Protein AF-A0A8S3UD45-F1 (afdb_monomer_lite)

Foldseek 3Di:
DDFFDWWWKWFQWKWWFDDDPDPDTDIDTDIDIDTHHPPDDDDDDDWHAAFIKIKTKIATDDGDPLFAWDWDADLVRRTPDTDGGDGIDMDIDGHNHTNVRSVVVVVVVVVVVVVVVVVVVVVVVVVVVVVVVVVCVVVVVVVVVVVVVVVVVVVVVVVVVVVVVPDDDDDDD

Secondary structure (DSSP, 8-state):
-PPPPPEEEEEEEEEEEEE-SSS-EEEEEE--EEEE-TT----------TT--EEEEEEEEESTTS-EEEEEE-TTS-EEEEEEEESEEEEEE--SS-HHHHHHHHHHHHHHHHHHHHHHHHHHHHHHHHHHHHHHHHHHHHHHHHHHHHHHHHHHHHHHHHHHHS-------

Sequence (173 aa):
MSPLPDVVGSLLNIYELSKGEFYTKIVFAGELTFELPDNERQCFFEQIEKGVQSTLEFQVISGGQYDVDMELTAPNGQVLYKDVKKQYDSFTWTPDQSGMETSAVNIHEDLRNILDDQTHHRLREAQGRVFAENLNDRVFYWSLGQSLIILFVGIGQVLVLRSFFTDKRTGKA

pLDDT: mean 83.0, std 13.94, range [36.97, 97.0]

Organism: Mytilus edulis (NCBI:txid6550)

InterPro domains:
  IPR009038 GOLD domain [PF01105] (98-165)
  IPR009038 GOLD domain [PS50866] (41-155)
  IPR009038 GOLD domain [SM01190] (31-166)
  IPR015720 Transmembrane emp24 domain-containing protein [PTHR22811] (98-165)
  IPR036598 GOLD domain superfamily [SSF101576] (40-94)

Radius of gyration: 42.66 Å; chains: 1; bounding box: 94×32×131 Å

Structure (mmCIF, N/CA/C/O backbone):
data_AF-A0A8S3UD45-F1
#
_entry.id   AF-A0A8S3UD45-F1
#
loop_
_atom_site.group_PDB
_atom_site.id
_atom_site.type_symbol
_atom_site.label_atom_id
_atom_site.label_alt_id
_atom_site.label_comp_id
_atom_site.label_asym_id
_atom_site.label_entity_id
_atom_site.label_seq_id
_atom_site.pdbx_PDB_ins_code
_atom_site.Cartn_x
_atom_site.Cartn_y
_atom_site.Cartn_z
_atom_site.occupancy
_atom_site.B_iso_or_equiv
_atom_site.auth_seq_id
_atom_site.auth_comp_id
_atom_site.auth_asym_id
_atom_site.auth_atom_id
_atom_site.pdbx_PDB_model_num
ATOM 1 N N . MET A 1 1 ? -44.892 -12.297 7.514 1.00 36.97 1 MET A N 1
ATOM 2 C CA . MET A 1 1 ? -43.456 -12.614 7.587 1.00 36.97 1 MET A CA 1
ATOM 3 C C . MET A 1 1 ? -42.787 -11.358 8.115 1.00 36.97 1 MET A C 1
ATOM 5 O O . MET A 1 1 ? -42.650 -10.405 7.364 1.00 36.97 1 MET A O 1
ATOM 9 N N . SER A 1 2 ? -42.584 -11.263 9.427 1.00 38.44 2 SER A N 1
ATOM 10 C CA . SER A 1 2 ? -41.865 -10.137 10.032 1.00 38.44 2 SER A CA 1
ATOM 11 C C . SER A 1 2 ? -40.395 -10.210 9.604 1.00 38.44 2 SER A C 1
ATOM 13 O O . SER A 1 2 ? -39.868 -11.327 9.587 1.00 38.44 2 SER A O 1
ATOM 15 N N . PRO A 1 3 ? -39.744 -9.091 9.236 1.00 57.88 3 PRO A N 1
ATOM 16 C CA . PRO A 1 3 ? -38.296 -9.087 9.059 1.00 57.88 3 PRO A CA 1
ATOM 17 C C . PRO A 1 3 ? -37.642 -9.572 10.362 1.00 57.88 3 PRO A C 1
ATOM 19 O O . PRO A 1 3 ? -38.173 -9.339 11.454 1.00 57.88 3 PRO A O 1
ATOM 22 N N . LEU A 1 4 ? -36.564 -10.344 10.233 1.00 57.88 4 LEU A N 1
ATOM 23 C CA . LEU A 1 4 ? -35.736 -10.767 11.363 1.00 57.88 4 LEU A CA 1
ATOM 24 C C . LEU A 1 4 ? -35.291 -9.519 12.150 1.00 57.88 4 LEU A C 1
ATOM 26 O O . LEU A 1 4 ? -35.118 -8.470 11.535 1.00 57.88 4 LEU A O 1
ATOM 30 N N . PRO A 1 5 ? -35.159 -9.587 13.486 1.00 60.44 5 PRO A N 1
ATOM 31 C CA . PRO A 1 5 ? -34.685 -8.441 14.248 1.00 60.44 5 PRO A CA 1
ATOM 32 C C . PRO A 1 5 ? -33.229 -8.147 13.871 1.00 60.44 5 PRO A C 1
ATOM 34 O O . PRO A 1 5 ? -32.373 -9.016 14.048 1.00 60.44 5 PRO A O 1
ATOM 37 N N . ASP A 1 6 ? -32.976 -6.938 13.371 1.00 64.38 6 ASP A N 1
ATOM 38 C CA . ASP A 1 6 ? -31.634 -6.431 13.089 1.00 64.38 6 ASP A CA 1
ATOM 39 C C . ASP A 1 6 ? -30.785 -6.434 14.369 1.00 64.38 6 ASP A C 1
ATOM 41 O O . ASP A 1 6 ? -31.293 -6.227 15.483 1.00 64.38 6 ASP A O 1
ATOM 45 N N . VAL A 1 7 ? -29.486 -6.709 14.224 1.00 65.31 7 VAL A N 1
ATOM 46 C CA . VAL A 1 7 ? -28.560 -6.672 15.356 1.00 65.31 7 VAL A CA 1
ATOM 47 C C . VAL A 1 7 ? -28.173 -5.221 15.599 1.00 65.31 7 VAL A C 1
ATOM 49 O O . VAL A 1 7 ? -27.505 -4.604 14.777 1.00 65.31 7 VAL A O 1
ATOM 52 N N . VAL A 1 8 ? -28.575 -4.663 16.737 1.00 61.38 8 VAL A N 1
ATOM 53 C CA . VAL A 1 8 ? -28.106 -3.345 17.171 1.00 61.38 8 VAL A CA 1
ATOM 54 C C . VAL A 1 8 ? -26.757 -3.551 17.852 1.00 61.38 8 VAL A C 1
ATOM 56 O O . VAL A 1 8 ? -26.683 -4.046 18.983 1.00 61.38 8 VAL A O 1
ATOM 59 N N . GLY A 1 9 ? -25.686 -3.219 17.137 1.00 59.72 9 GLY A N 1
ATOM 60 C CA . GLY A 1 9 ? -24.337 -3.152 17.679 1.00 59.72 9 GLY A CA 1
ATOM 61 C C . GLY A 1 9 ? -24.087 -1.769 18.269 1.00 59.72 9 GLY A C 1
ATOM 62 O O . GLY A 1 9 ? -24.363 -0.756 17.628 1.00 59.72 9 GLY A O 1
ATOM 63 N N . SER A 1 10 ? -23.532 -1.705 19.475 1.00 52.81 10 SER A N 1
ATOM 64 C CA . SER A 1 10 ? -23.104 -0.436 20.061 1.00 52.81 10 SER A CA 1
ATOM 65 C C . SER A 1 10 ? -21.742 -0.541 20.698 1.00 52.81 10 SER A C 1
ATOM 67 O O . SER A 1 10 ? -21.351 -1.574 21.232 1.00 52.81 10 SER A O 1
ATOM 69 N N . LEU A 1 11 ? -21.084 0.611 20.716 1.00 55.12 11 LEU A N 1
ATOM 70 C CA . LEU A 1 11 ? -19.826 0.874 21.391 1.00 55.12 11 LEU A CA 1
ATOM 71 C C . LEU A 1 11 ? -18.627 0.285 20.662 1.00 55.12 11 LEU A C 1
ATOM 73 O O . LEU A 1 11 ? -17.860 -0.453 21.264 1.00 55.12 11 LEU A O 1
ATOM 77 N N . LEU A 1 12 ? -18.419 0.683 19.399 1.00 59.88 12 LEU A N 1
ATOM 78 C CA . LEU A 1 12 ? -17.061 0.724 18.852 1.00 59.88 12 LEU A CA 1
ATOM 79 C C . LEU A 1 12 ? -16.293 1.836 19.577 1.00 59.88 12 LEU A C 1
ATOM 81 O O . LEU A 1 12 ? -16.208 2.945 19.059 1.00 59.88 12 LEU A O 1
ATOM 85 N N . ASN A 1 13 ? -15.815 1.575 20.794 1.00 58.19 13 ASN A N 1
ATOM 86 C CA . ASN A 1 13 ? -14.982 2.532 21.511 1.00 58.19 13 ASN A CA 1
ATOM 87 C C . ASN A 1 13 ? -13.537 2.336 21.073 1.00 58.19 13 ASN A C 1
ATOM 89 O O . ASN A 1 13 ? -12.914 1.331 21.421 1.00 58.19 13 ASN A O 1
ATOM 93 N N . ILE A 1 14 ? -13.018 3.286 20.296 1.00 67.75 14 ILE A N 1
ATOM 94 C CA . ILE A 1 14 ? -1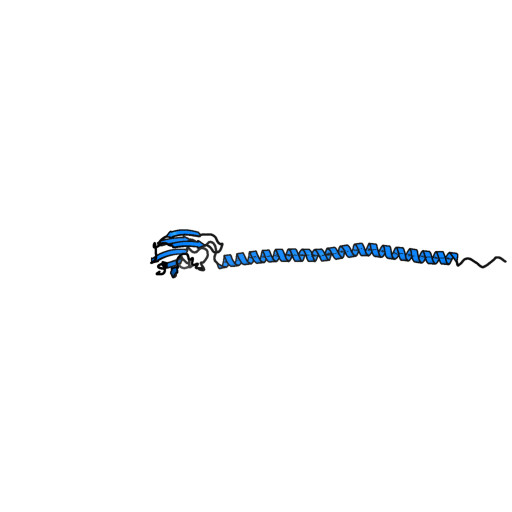1.595 3.324 19.955 1.00 67.75 14 ILE A CA 1
ATOM 95 C C . ILE A 1 14 ? -10.917 4.329 20.873 1.00 67.75 14 ILE A C 1
ATOM 97 O O . ILE A 1 14 ? -11.122 5.528 20.712 1.00 67.75 14 ILE A O 1
ATOM 101 N N . TYR A 1 15 ? -10.122 3.846 21.829 1.00 70.06 15 TYR A N 1
ATOM 102 C CA . TYR A 1 15 ? -9.342 4.706 22.724 1.00 70.06 15 TYR A CA 1
ATOM 103 C C . TYR A 1 15 ? -7.913 4.845 22.221 1.00 70.06 15 TYR A C 1
ATOM 105 O O . TYR A 1 15 ? -7.248 3.827 22.055 1.00 70.06 15 TYR A O 1
ATOM 113 N N . GLU A 1 16 ? -7.411 6.069 22.063 1.00 70.44 16 GLU A N 1
ATOM 114 C CA . GLU A 1 16 ? -6.022 6.333 21.667 1.00 70.44 16 GLU A CA 1
ATOM 115 C C . GLU A 1 16 ? -5.267 7.124 22.752 1.00 70.44 16 GLU A C 1
ATOM 117 O O . GLU A 1 16 ? -5.702 8.189 23.191 1.00 70.44 16 GLU A O 1
ATOM 122 N N . LEU A 1 17 ? -4.126 6.589 23.209 1.00 63.22 17 LEU A N 1
ATOM 123 C CA . LEU A 1 17 ? -3.314 7.141 24.307 1.00 63.22 17 LEU A CA 1
ATOM 124 C C . LEU A 1 17 ? -2.144 8.010 23.816 1.00 63.22 17 LEU A C 1
ATOM 126 O O . LEU A 1 17 ? -0.990 7.562 23.808 1.00 63.22 17 LEU A O 1
ATOM 130 N N . SER A 1 18 ? -2.398 9.280 23.498 1.00 62.75 18 SER A N 1
ATOM 131 C CA . SER A 1 18 ? -1.345 10.194 23.027 1.00 62.75 18 SER A CA 1
ATOM 132 C C . SER A 1 18 ? -0.220 10.387 24.064 1.00 62.75 18 SER A C 1
ATOM 134 O O . SER A 1 18 ? -0.448 10.531 25.273 1.00 62.75 18 SER A O 1
ATOM 136 N N . LYS A 1 19 ? 1.038 10.362 23.599 1.00 60.12 19 LYS A N 1
ATOM 137 C CA . LYS A 1 19 ? 2.244 10.666 24.393 1.00 60.12 19 LYS A CA 1
ATOM 138 C C . LYS A 1 19 ? 2.587 12.153 24.234 1.00 60.12 19 LYS A C 1
ATOM 140 O O . LYS A 1 19 ? 3.451 12.499 23.441 1.00 60.12 19 LYS A O 1
ATOM 145 N N . GLY A 1 20 ? 1.926 13.029 24.989 1.00 54.34 20 GLY A N 1
ATOM 146 C CA . GLY A 1 20 ? 2.347 14.430 25.095 1.00 54.34 20 GLY A CA 1
ATOM 147 C C . GLY A 1 20 ? 3.639 14.581 25.913 1.00 54.34 20 GLY A C 1
ATOM 148 O O . GLY A 1 20 ? 3.856 13.841 26.871 1.00 54.34 20 GLY A O 1
ATOM 149 N N . GLU A 1 21 ? 4.480 15.566 25.576 1.00 54.75 21 GLU A N 1
ATOM 150 C CA . GLU A 1 21 ? 5.718 15.934 26.305 1.00 54.75 21 GLU A CA 1
ATOM 151 C C . GLU A 1 21 ? 5.473 16.571 27.695 1.00 54.75 21 GLU A C 1
ATOM 153 O O . GLU A 1 21 ? 6.392 17.042 28.359 1.00 54.75 21 GLU A O 1
ATOM 158 N N . PHE A 1 22 ? 4.236 16.529 28.188 1.00 55.00 22 PHE A N 1
ATOM 159 C CA . PHE A 1 22 ? 3.860 16.831 29.564 1.00 55.00 22 PHE A CA 1
ATOM 160 C C . PHE A 1 22 ? 3.120 15.604 30.105 1.00 55.00 22 PHE A C 1
ATOM 162 O O . PHE A 1 22 ? 2.296 15.043 29.396 1.00 55.00 22 PHE A O 1
ATOM 169 N N . TYR A 1 23 ? 3.425 15.178 31.335 1.00 58.09 23 TYR A N 1
ATOM 170 C CA . TYR A 1 23 ? 3.046 13.918 32.012 1.00 58.09 23 TYR A CA 1
ATOM 171 C C . TYR A 1 23 ? 1.553 13.474 31.999 1.00 58.09 23 TYR A C 1
ATOM 173 O O . TYR A 1 23 ? 1.200 12.496 32.656 1.00 58.09 23 TYR A O 1
ATOM 181 N N . THR A 1 24 ? 0.660 14.136 31.269 1.00 58.22 24 THR A N 1
ATOM 182 C CA . THR A 1 24 ? -0.749 13.779 31.076 1.00 58.22 24 THR A CA 1
ATOM 183 C C . THR A 1 24 ? -0.965 12.961 29.801 1.00 58.22 24 THR A C 1
ATOM 185 O O . THR A 1 24 ? -0.735 13.439 28.691 1.00 58.22 24 THR A O 1
ATOM 188 N N . LYS A 1 25 ? -1.468 11.731 29.956 1.00 62.84 25 LYS A N 1
ATOM 189 C CA . LYS A 1 25 ? -2.010 10.922 28.857 1.00 62.84 25 LYS A CA 1
ATOM 190 C C . LYS A 1 25 ? -3.370 11.487 28.448 1.00 62.84 25 LYS A C 1
ATOM 192 O O . LYS A 1 25 ? -4.294 11.467 29.255 1.00 62.84 25 LYS A O 1
ATOM 197 N N . ILE A 1 26 ? -3.485 11.996 27.225 1.00 64.19 26 ILE A N 1
ATOM 198 C CA . ILE A 1 26 ? -4.776 12.384 26.642 1.00 64.19 26 ILE A CA 1
ATOM 199 C C . ILE A 1 26 ? -5.373 11.137 25.986 1.00 64.19 26 ILE A C 1
ATOM 201 O O . ILE A 1 26 ? -4.657 10.426 25.281 1.00 64.19 26 ILE A O 1
ATOM 205 N N . VAL A 1 27 ? -6.653 10.870 26.257 1.00 70.69 27 VAL A N 1
ATOM 206 C CA . VAL A 1 27 ? -7.418 9.776 25.650 1.00 70.69 27 VAL A CA 1
ATOM 207 C C . VAL A 1 27 ? -8.413 10.383 24.671 1.00 70.69 27 VAL A C 1
ATOM 209 O O . VAL A 1 27 ? -9.291 11.139 25.086 1.00 70.69 27 VAL A O 1
ATOM 212 N N . PHE A 1 28 ? -8.272 10.061 23.389 1.00 68.19 28 PHE A N 1
ATOM 213 C CA . PHE A 1 28 ? -9.312 10.311 22.392 1.00 68.19 28 PHE A CA 1
ATOM 214 C C . PHE A 1 28 ? -10.190 9.066 22.291 1.00 68.19 28 PHE A C 1
ATOM 216 O O . PHE A 1 28 ? -9.655 7.961 22.284 1.00 68.19 28 PHE A O 1
ATOM 223 N N . ALA A 1 29 ? -11.511 9.251 22.276 1.00 70.06 29 ALA A N 1
ATOM 224 C CA . ALA A 1 29 ? -12.491 8.175 22.171 1.00 70.06 29 ALA A CA 1
ATOM 225 C C . ALA A 1 29 ? -13.485 8.497 21.051 1.00 70.06 29 ALA A C 1
ATOM 227 O O . ALA A 1 29 ? -14.104 9.563 21.069 1.00 70.06 29 ALA A O 1
ATOM 228 N N . GLY A 1 30 ? -13.623 7.592 20.085 1.00 76.50 30 GLY A N 1
ATOM 229 C CA . GLY A 1 30 ? -14.757 7.567 19.160 1.00 76.50 30 GLY A CA 1
ATOM 230 C C . GLY A 1 30 ? -15.747 6.506 19.623 1.00 76.50 30 GLY A C 1
ATOM 231 O O . GLY A 1 30 ? -15.299 5.433 20.002 1.00 76.50 30 GLY A O 1
ATOM 232 N N . GLU A 1 31 ? -17.048 6.801 19.609 1.00 80.31 31 GLU A N 1
ATOM 233 C CA . GLU A 1 31 ? -18.126 5.863 19.951 1.00 80.31 31 GLU A CA 1
ATOM 234 C C . GLU A 1 31 ? -19.116 5.798 18.781 1.00 80.31 31 GLU A C 1
ATOM 236 O O . GLU A 1 31 ? -19.554 6.833 18.272 1.00 80.31 31 GLU A O 1
ATOM 241 N N . LEU A 1 32 ? -19.491 4.586 18.363 1.00 83.12 32 LEU A N 1
ATOM 242 C CA . LEU A 1 32 ? -20.487 4.370 17.316 1.00 83.12 32 LEU A CA 1
ATOM 243 C C . LEU A 1 32 ? -21.488 3.282 17.713 1.00 83.12 32 LEU A C 1
ATOM 245 O O . LEU A 1 32 ? -21.114 2.223 18.219 1.00 83.12 32 LEU A O 1
ATOM 249 N N . THR A 1 33 ? -22.761 3.550 17.432 1.00 83.44 33 THR A N 1
ATOM 250 C CA . THR A 1 33 ? -23.870 2.593 17.501 1.00 83.44 33 THR A CA 1
ATOM 251 C C . THR A 1 33 ? -24.526 2.506 16.135 1.00 83.44 33 THR A C 1
ATOM 253 O O . THR A 1 33 ? -24.830 3.539 15.538 1.00 83.44 33 THR A O 1
ATOM 256 N N . PHE A 1 34 ? -24.736 1.290 15.641 1.00 84.25 34 PHE A N 1
ATOM 257 C CA . PHE A 1 34 ? -25.319 1.040 14.329 1.00 84.25 34 PHE A CA 1
ATOM 258 C C . PHE A 1 34 ? -26.159 -0.242 14.324 1.00 84.25 34 PHE A C 1
ATOM 260 O O . PHE A 1 34 ? -25.997 -1.124 15.167 1.00 84.25 34 PHE A O 1
ATOM 267 N N . GLU A 1 35 ? -27.067 -0.340 13.359 1.00 84.69 35 GLU A N 1
ATOM 268 C CA . GLU A 1 35 ? -27.868 -1.539 13.121 1.00 84.69 35 GLU A CA 1
ATOM 269 C C . GLU A 1 35 ? -27.230 -2.337 11.983 1.00 84.69 35 GLU A C 1
ATOM 271 O O . GLU A 1 35 ? -26.953 -1.781 10.919 1.00 84.69 35 GLU A O 1
ATOM 276 N N . LEU A 1 36 ? -26.970 -3.622 12.221 1.00 86.69 36 LEU A N 1
ATOM 277 C CA . LEU A 1 36 ? -26.413 -4.555 11.251 1.00 86.69 36 LEU A CA 1
ATOM 278 C C . LEU A 1 36 ? -27.521 -5.502 10.761 1.00 86.69 36 LEU A C 1
ATOM 280 O O . LEU A 1 36 ? -28.024 -6.307 11.557 1.00 86.69 36 LEU A O 1
ATOM 284 N N . PRO A 1 37 ? -27.899 -5.426 9.474 1.00 84.75 37 PRO A N 1
ATOM 285 C CA . PRO A 1 37 ? -28.877 -6.334 8.887 1.00 84.75 37 PRO A CA 1
ATOM 286 C C . PRO A 1 37 ? -28.376 -7.781 8.810 1.00 84.75 37 PRO A C 1
ATOM 288 O O . PRO A 1 37 ? -27.174 -8.057 8.850 1.00 84.75 37 PRO A O 1
ATOM 291 N N . ASP A 1 38 ? -29.309 -8.725 8.661 1.00 82.12 38 ASP A N 1
ATOM 292 C CA . ASP A 1 38 ? -28.975 -10.149 8.543 1.00 82.12 38 ASP A CA 1
ATOM 293 C C . ASP A 1 38 ? -28.094 -10.439 7.315 1.00 82.12 38 ASP A C 1
ATOM 295 O O . ASP A 1 38 ? -28.372 -9.991 6.200 1.00 82.12 38 ASP A O 1
ATOM 299 N N . ASN A 1 39 ? -27.043 -11.237 7.526 1.00 82.00 39 ASN A N 1
ATOM 300 C CA . ASN A 1 39 ? -26.057 -11.630 6.515 1.00 82.00 39 ASN A CA 1
ATOM 301 C C . ASN A 1 39 ? -25.385 -10.448 5.771 1.00 82.00 39 ASN A C 1
ATOM 303 O O . ASN A 1 39 ? -24.922 -10.604 4.636 1.00 82.00 39 ASN A O 1
ATOM 307 N N . GLU A 1 40 ? -25.313 -9.272 6.400 1.00 85.31 40 GLU A N 1
ATOM 308 C CA . GLU A 1 40 ? -24.611 -8.094 5.888 1.00 85.31 40 GLU A CA 1
ATOM 309 C C . GLU A 1 40 ? -23.315 -7.832 6.676 1.00 85.31 40 GLU A C 1
ATOM 311 O O . GLU A 1 40 ? -23.166 -8.231 7.831 1.00 85.31 40 GLU A O 1
ATOM 316 N N . ARG A 1 41 ? -22.339 -7.172 6.042 1.00 88.62 41 ARG A N 1
ATOM 317 C CA . ARG A 1 41 ? -21.079 -6.758 6.673 1.00 88.62 41 ARG A CA 1
ATOM 318 C C . ARG A 1 41 ? -20.886 -5.263 6.474 1.00 88.62 41 ARG A C 1
ATOM 320 O O . ARG A 1 41 ? -20.798 -4.802 5.338 1.00 88.62 41 ARG A O 1
ATOM 327 N N . GLN A 1 42 ? -20.720 -4.537 7.574 1.00 88.94 42 GLN A N 1
ATOM 328 C CA . GLN A 1 42 ? -20.430 -3.108 7.558 1.00 88.94 42 GLN A CA 1
ATOM 329 C C . GLN A 1 42 ? -18.979 -2.847 7.970 1.00 88.94 42 GLN A C 1
ATOM 331 O O . GLN A 1 42 ? -18.499 -3.378 8.969 1.00 88.94 42 GLN A O 1
ATOM 336 N N . CYS A 1 43 ? -18.269 -2.042 7.178 1.00 90.44 43 CYS A N 1
ATOM 337 C CA . CYS A 1 43 ? -16.865 -1.712 7.408 1.00 90.44 43 CYS A CA 1
ATOM 338 C C . CYS A 1 43 ? -16.721 -0.231 7.764 1.00 90.44 43 CYS A C 1
ATOM 340 O O . CYS A 1 43 ? -17.250 0.630 7.060 1.00 90.44 43 CYS A O 1
ATOM 342 N N . PHE A 1 44 ? -15.950 0.053 8.812 1.00 88.88 44 PHE A N 1
ATOM 343 C CA . PHE A 1 44 ? -15.608 1.405 9.246 1.00 88.88 44 PHE A CA 1
ATOM 344 C C . PHE A 1 44 ? -14.097 1.612 9.158 1.00 88.88 44 PHE A C 1
ATOM 346 O O . PHE A 1 44 ? -13.323 0.680 9.378 1.00 88.88 44 PHE A O 1
ATOM 353 N N . PHE A 1 45 ? -13.684 2.833 8.825 1.00 87.69 45 PHE A N 1
ATOM 354 C CA . PHE A 1 45 ? -12.281 3.207 8.679 1.00 87.69 45 PHE A CA 1
ATOM 355 C C . PHE A 1 45 ? -11.990 4.400 9.583 1.00 87.69 45 PHE A C 1
ATOM 357 O O . PHE A 1 45 ? -12.673 5.416 9.483 1.00 87.69 45 PHE A O 1
ATOM 364 N N . GLU A 1 46 ? -10.962 4.275 10.418 1.00 84.44 46 GLU A N 1
ATOM 365 C CA . GLU A 1 46 ? -10.509 5.314 11.344 1.00 84.44 46 GLU A CA 1
ATOM 366 C C . GLU A 1 46 ? -9.030 5.622 11.083 1.00 84.44 46 GLU A C 1
ATOM 368 O O . GLU A 1 46 ? -8.251 4.720 10.750 1.00 84.44 46 GLU A O 1
ATOM 373 N N . GLN A 1 47 ? -8.632 6.890 11.209 1.00 84.75 47 GLN A N 1
ATOM 374 C CA . GLN A 1 47 ? -7.223 7.270 11.104 1.00 84.75 47 GLN A CA 1
ATOM 375 C C . GLN A 1 47 ? -6.580 7.234 12.487 1.00 84.75 47 GLN A C 1
ATOM 377 O O . GLN A 1 47 ? -6.952 8.004 13.361 1.00 84.75 47 GLN A O 1
ATOM 382 N N . ILE A 1 48 ? -5.596 6.351 12.661 1.00 86.88 48 ILE A N 1
ATOM 383 C CA . ILE A 1 48 ? -4.909 6.130 13.938 1.00 86.88 48 ILE A CA 1
ATOM 384 C C . ILE A 1 48 ? -3.423 6.456 13.767 1.00 86.88 48 ILE A C 1
ATOM 386 O O . ILE A 1 48 ? -2.826 6.116 12.733 1.00 86.88 48 ILE A O 1
ATOM 390 N N . GLU A 1 49 ? -2.820 7.119 14.755 1.00 84.94 49 GLU A N 1
ATOM 391 C CA . GLU A 1 49 ? -1.408 7.478 14.705 1.00 84.94 49 GLU A CA 1
ATOM 392 C C . GLU A 1 49 ? -0.492 6.269 14.952 1.00 84.94 49 GLU A C 1
ATOM 394 O O . GLU A 1 49 ? -0.799 5.304 15.657 1.00 84.94 49 GLU A O 1
ATOM 399 N N . LYS A 1 50 ? 0.702 6.324 14.356 1.00 87.69 50 LYS A N 1
ATOM 400 C CA . LYS A 1 50 ? 1.725 5.292 14.522 1.00 87.69 50 LYS A CA 1
ATOM 401 C C . LYS A 1 50 ? 2.280 5.296 15.949 1.00 87.69 50 LYS A C 1
ATOM 403 O O . LYS A 1 50 ? 2.663 6.336 16.481 1.00 87.69 50 LYS A O 1
ATOM 408 N N . GLY A 1 51 ? 2.442 4.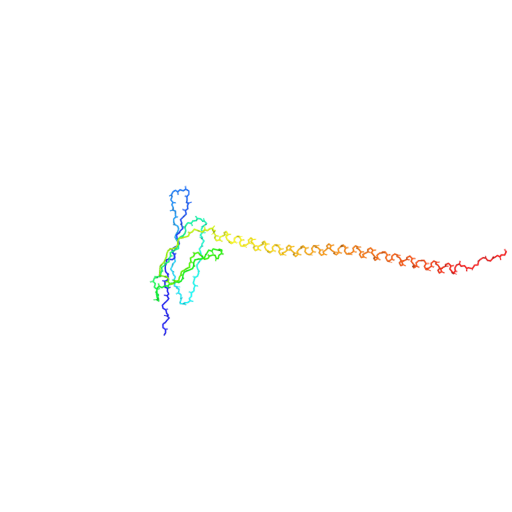109 16.536 1.00 86.00 51 GLY A N 1
ATOM 409 C CA . GLY A 1 51 ? 3.131 3.936 17.821 1.00 86.00 51 GLY A CA 1
ATOM 410 C C . GLY A 1 51 ? 2.321 4.354 19.052 1.00 86.00 51 GLY A C 1
ATOM 411 O O . GLY A 1 51 ? 2.866 4.379 20.167 1.00 86.00 51 GLY A O 1
ATOM 412 N N . VAL A 1 52 ? 1.036 4.658 18.870 1.00 85.25 52 VAL A N 1
ATOM 413 C CA . VAL A 1 52 ? 0.095 4.909 19.956 1.00 85.25 52 VAL A CA 1
ATOM 414 C C . VAL A 1 52 ? -0.665 3.624 20.282 1.00 85.25 52 VAL A C 1
ATOM 416 O O . VAL A 1 52 ? -0.994 2.849 19.395 1.00 85.25 52 VAL A O 1
ATOM 419 N N . GLN A 1 53 ? -0.886 3.337 21.567 1.00 86.69 53 GLN A N 1
ATOM 420 C CA . GLN A 1 53 ? -1.722 2.193 21.934 1.00 86.69 53 GLN A CA 1
ATOM 421 C C . GLN A 1 53 ? -3.180 2.553 21.691 1.00 86.69 53 GLN A C 1
ATOM 423 O O . GLN A 1 53 ? -3.672 3.517 22.289 1.00 86.69 53 GLN A O 1
ATOM 428 N N . SER A 1 54 ? -3.824 1.745 20.857 1.00 87.56 54 SER A N 1
ATOM 429 C CA . SER A 1 54 ? -5.226 1.874 20.501 1.00 87.56 54 SER A CA 1
ATOM 430 C C . SER A 1 54 ? -5.987 0.643 20.964 1.00 87.56 54 SER A C 1
ATOM 432 O O . SER A 1 54 ? -5.512 -0.481 20.802 1.00 87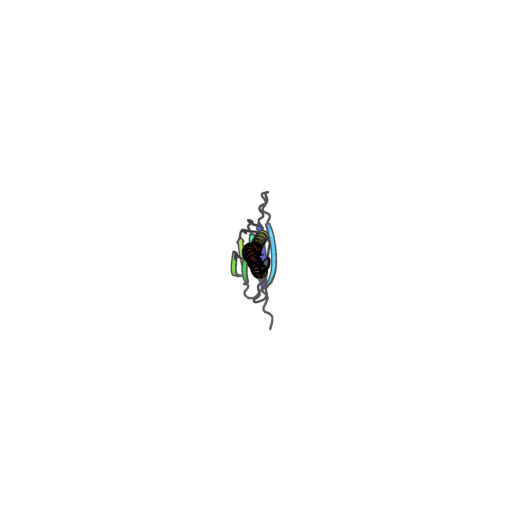.56 54 SER A O 1
ATOM 434 N N . THR A 1 55 ? -7.149 0.848 21.572 1.00 86.38 55 THR A N 1
ATOM 435 C CA . THR A 1 55 ? -8.015 -0.239 22.045 1.00 86.38 55 THR A CA 1
ATOM 436 C C . THR A 1 55 ? -9.316 -0.214 21.277 1.00 86.38 55 THR A C 1
ATOM 438 O O . THR A 1 55 ? -9.934 0.836 21.211 1.00 86.38 55 THR A O 1
ATOM 441 N N . LEU A 1 56 ? -9.709 -1.361 20.731 1.00 89.31 56 LEU A N 1
ATOM 442 C CA . LEU A 1 56 ? -10.968 -1.620 20.050 1.00 89.31 56 LEU A CA 1
ATOM 443 C C . LEU A 1 56 ? -11.838 -2.371 21.039 1.00 89.31 56 LEU A C 1
ATOM 445 O O . LEU A 1 56 ? -11.475 -3.458 21.478 1.00 89.31 56 LEU A O 1
ATOM 449 N N . GLU A 1 57 ? -12.983 -1.812 21.362 1.00 88.06 57 GLU A N 1
ATOM 450 C CA . GLU A 1 57 ? -14.008 -2.479 22.151 1.00 88.06 57 GLU A CA 1
ATOM 451 C C . GLU A 1 57 ? -15.282 -2.558 21.315 1.00 88.06 57 GLU A C 1
ATOM 453 O O . GLU A 1 57 ? -15.517 -1.671 20.497 1.00 88.06 57 GLU A O 1
ATOM 458 N N . PHE A 1 58 ? -16.065 -3.627 21.467 1.00 88.25 58 PHE A N 1
ATOM 459 C CA . PHE A 1 58 ? -17.390 -3.735 20.855 1.00 88.25 58 PHE A CA 1
ATOM 460 C C . PHE A 1 58 ? -18.361 -4.492 21.755 1.00 88.25 58 PHE A C 1
ATOM 462 O O . PHE A 1 58 ? -17.960 -5.393 22.493 1.00 88.25 58 PHE A O 1
ATOM 469 N N . GLN A 1 59 ? -19.651 -4.160 21.657 1.00 87.44 59 GLN A N 1
ATOM 470 C CA . GLN A 1 59 ? -20.714 -4.852 22.376 1.00 87.44 59 GLN A CA 1
ATOM 471 C C . GLN A 1 59 ? -21.982 -5.007 21.523 1.00 87.44 59 GLN A C 1
ATOM 473 O O . GLN A 1 59 ? -22.441 -4.087 20.849 1.00 87.44 59 GLN A O 1
ATOM 478 N N . VAL A 1 60 ? -22.606 -6.181 21.586 1.00 88.94 60 VAL A N 1
ATOM 479 C CA . VAL A 1 60 ? -23.929 -6.410 20.995 1.00 88.94 60 VAL A CA 1
ATOM 480 C C . VAL A 1 60 ? -25.005 -5.997 22.000 1.00 88.94 60 VAL A C 1
ATOM 482 O O . VAL A 1 60 ? -25.044 -6.527 23.112 1.00 88.94 60 VAL A O 1
ATOM 485 N N . ILE A 1 61 ? -25.886 -5.059 21.631 1.00 87.81 61 ILE A N 1
ATOM 486 C CA . ILE A 1 61 ? -26.972 -4.593 22.513 1.00 87.81 61 ILE A CA 1
ATOM 487 C C . ILE A 1 61 ? -28.233 -5.434 22.342 1.00 87.81 61 ILE A C 1
ATOM 489 O O . ILE A 1 61 ? -28.893 -5.778 23.324 1.00 87.81 61 ILE A O 1
ATOM 493 N N . SER A 1 62 ? -28.609 -5.731 21.100 1.00 83.06 62 SER A N 1
ATOM 494 C CA . SER A 1 62 ? -29.878 -6.394 20.791 1.00 83.06 62 SER A CA 1
ATOM 495 C C . SER A 1 62 ? -29.806 -7.136 19.460 1.00 83.06 62 SER A C 1
ATOM 497 O O . SER A 1 62 ? -29.017 -6.762 18.602 1.00 83.06 62 SER A O 1
ATOM 499 N N . GLY A 1 63 ? -30.655 -8.153 19.282 1.00 79.06 63 GLY A N 1
ATOM 500 C CA . GLY A 1 63 ? -30.806 -8.919 18.039 1.00 79.06 63 GLY A CA 1
ATOM 501 C C . GLY A 1 63 ? -30.523 -10.417 18.197 1.00 79.06 63 GLY A C 1
ATOM 502 O O . GLY A 1 63 ? -29.666 -10.821 18.979 1.00 79.06 63 GLY A O 1
ATOM 503 N N . GLY A 1 64 ? -31.252 -11.243 17.436 1.00 76.50 64 GLY A N 1
ATOM 504 C CA . GLY A 1 64 ? -31.015 -12.684 17.232 1.00 76.50 64 GLY A CA 1
ATOM 505 C C . GLY A 1 64 ? -30.395 -13.479 18.397 1.00 76.50 64 GLY A C 1
ATOM 506 O O . GLY A 1 64 ? -31.010 -13.653 19.449 1.00 76.50 64 GLY A O 1
ATOM 507 N N . GLN A 1 65 ? -29.194 -14.027 18.158 1.00 80.25 65 GLN A N 1
ATOM 508 C CA . GLN A 1 65 ? -28.396 -14.829 19.104 1.00 80.25 65 GLN A CA 1
ATOM 509 C C . GLN A 1 65 ? -27.431 -13.984 19.963 1.00 80.25 65 GLN A C 1
ATOM 511 O O . GLN A 1 65 ? -26.658 -14.546 20.741 1.00 80.25 65 GLN A O 1
ATOM 516 N N . TYR A 1 66 ? -27.518 -12.651 19.882 1.00 83.31 66 TYR A N 1
ATOM 517 C CA . TYR A 1 66 ? -26.641 -11.697 20.568 1.00 83.31 66 TYR A CA 1
ATOM 518 C C . TYR A 1 66 ? -25.149 -11.832 20.208 1.00 83.31 66 TYR A C 1
ATOM 520 O O . TYR A 1 66 ? -24.297 -11.562 21.051 1.00 83.31 66 TYR A O 1
ATOM 528 N N . ASP A 1 67 ? -24.814 -12.253 18.986 1.00 86.44 67 ASP A N 1
ATOM 529 C CA . ASP A 1 67 ? -23.443 -12.482 18.526 1.00 86.44 67 ASP A CA 1
ATOM 530 C C . ASP A 1 67 ? -23.126 -11.787 17.186 1.00 86.44 67 ASP A C 1
ATOM 532 O O . ASP A 1 67 ? -23.996 -11.617 16.335 1.00 86.44 67 ASP A O 1
ATOM 536 N N . VAL A 1 68 ? -21.870 -11.356 17.008 1.00 88.31 68 VAL A N 1
ATOM 537 C CA . VAL A 1 68 ? -21.351 -10.774 15.756 1.00 88.31 68 VAL A CA 1
ATOM 538 C C . VAL A 1 68 ? -19.959 -11.310 15.421 1.00 88.31 68 VAL A C 1
ATOM 540 O O . VAL A 1 68 ? -19.203 -11.723 16.306 1.00 88.31 68 VAL A O 1
ATOM 543 N N . ASP A 1 69 ? -19.619 -11.275 14.134 1.00 90.38 69 ASP A N 1
ATOM 544 C CA . ASP A 1 69 ? -18.274 -11.549 13.631 1.00 90.38 69 ASP A CA 1
ATOM 545 C C . ASP A 1 69 ? -17.516 -10.223 13.480 1.00 90.38 69 ASP A C 1
ATOM 547 O O . ASP A 1 69 ? -17.996 -9.298 12.823 1.00 90.38 69 ASP A O 1
ATOM 551 N N . MET A 1 70 ? -16.327 -10.125 14.077 1.00 89.31 70 MET A N 1
ATOM 552 C CA . MET A 1 70 ? -15.512 -8.909 14.083 1.00 89.31 70 MET A CA 1
ATOM 553 C C . MET A 1 70 ? -14.147 -9.180 13.450 1.00 89.31 70 MET A C 1
ATOM 555 O O . MET A 1 70 ? -13.467 -10.152 13.780 1.00 89.31 70 MET A O 1
ATOM 559 N N . GLU A 1 71 ? -13.727 -8.297 12.546 1.00 92.19 71 GLU A N 1
ATOM 560 C CA . GLU A 1 71 ? -12.438 -8.377 11.857 1.00 92.19 71 GLU A CA 1
ATOM 561 C C . GLU A 1 71 ? -11.793 -6.988 11.794 1.00 92.19 71 GLU A C 1
ATOM 563 O O . GLU A 1 71 ? -12.288 -6.091 11.112 1.00 92.19 71 GLU A O 1
ATOM 568 N N . LEU A 1 72 ? -10.661 -6.819 12.480 1.00 91.88 72 LEU A N 1
ATOM 569 C CA . LEU A 1 72 ? -9.833 -5.617 12.430 1.00 91.88 72 LEU A CA 1
ATOM 570 C C . LEU A 1 72 ? -8.685 -5.836 11.447 1.00 91.88 72 LEU A C 1
ATOM 572 O O . LEU A 1 72 ? -7.878 -6.755 11.610 1.00 91.88 72 LEU A O 1
ATOM 576 N N . THR A 1 73 ? -8.584 -4.960 10.452 1.00 92.00 73 THR A N 1
ATOM 577 C CA . THR A 1 73 ? -7.547 -5.021 9.416 1.00 92.00 73 THR A CA 1
ATOM 578 C C . THR A 1 73 ? -6.723 -3.738 9.429 1.00 92.00 73 THR A C 1
ATOM 580 O O . THR A 1 73 ? -7.271 -2.640 9.452 1.00 92.00 73 THR A O 1
ATOM 583 N N . ALA A 1 74 ? -5.401 -3.876 9.420 1.00 91.44 74 ALA A N 1
ATOM 584 C CA . ALA A 1 74 ? -4.460 -2.775 9.279 1.00 91.44 74 ALA A CA 1
ATOM 585 C C . ALA A 1 74 ? -4.483 -2.195 7.848 1.00 91.44 74 ALA A C 1
ATOM 587 O O . ALA A 1 74 ? -4.895 -2.878 6.907 1.00 91.44 74 ALA A O 1
ATOM 588 N N . PRO A 1 75 ? -3.992 -0.961 7.627 1.00 91.19 75 PRO A N 1
ATOM 589 C CA . PRO A 1 75 ? -4.009 -0.330 6.303 1.00 91.19 75 PRO A CA 1
ATOM 590 C C . PRO A 1 75 ? -3.173 -1.064 5.234 1.00 91.19 75 PRO A C 1
ATOM 592 O O . PRO A 1 75 ? -3.386 -0.847 4.047 1.00 91.19 75 PRO A O 1
ATOM 595 N N . ASN A 1 76 ? -2.247 -1.950 5.625 1.00 88.00 76 ASN A N 1
ATOM 596 C CA . ASN A 1 76 ? -1.522 -2.852 4.712 1.00 88.00 76 ASN A CA 1
ATOM 597 C C . ASN A 1 76 ? -2.321 -4.108 4.310 1.00 88.00 76 ASN A C 1
ATOM 599 O O . ASN A 1 76 ? -1.790 -4.959 3.601 1.00 88.00 76 ASN A O 1
ATOM 603 N N . GLY A 1 77 ? -3.552 -4.274 4.797 1.00 88.94 77 GLY A N 1
ATOM 604 C CA . GLY A 1 77 ? -4.352 -5.482 4.591 1.00 88.94 77 GLY A CA 1
ATOM 605 C C . GLY A 1 77 ? -4.047 -6.625 5.567 1.00 88.94 77 GLY A C 1
ATOM 606 O O . GLY A 1 77 ? -4.618 -7.704 5.429 1.00 88.94 77 GLY A O 1
ATOM 607 N N . GLN A 1 78 ? -3.174 -6.428 6.562 1.00 91.25 78 GLN A N 1
ATOM 608 C CA . GLN A 1 78 ? -2.913 -7.436 7.589 1.00 91.25 78 GLN A CA 1
ATOM 609 C C . GLN A 1 78 ? -4.075 -7.505 8.586 1.00 91.25 78 GLN A C 1
ATOM 611 O O . GLN A 1 78 ? -4.436 -6.505 9.203 1.00 91.25 78 GLN A O 1
ATOM 616 N N . VAL A 1 79 ? -4.633 -8.697 8.791 1.00 93.50 79 VAL A N 1
ATOM 617 C CA . VAL A 1 79 ? -5.662 -8.927 9.814 1.00 93.50 79 VAL A CA 1
ATOM 618 C C . VAL A 1 79 ? -5.003 -8.924 11.194 1.00 93.50 79 VAL A C 1
ATOM 620 O O . VAL A 1 79 ? -4.146 -9.762 11.474 1.00 93.50 79 VAL A O 1
ATOM 623 N N . LEU A 1 80 ? -5.382 -7.966 12.040 1.00 93.31 80 LEU A N 1
ATOM 624 C CA . LEU A 1 80 ? -4.857 -7.800 13.399 1.00 93.31 80 LEU A CA 1
ATOM 625 C C . LEU A 1 80 ? -5.678 -8.574 14.431 1.00 93.31 80 LEU A C 1
ATOM 627 O O . LEU A 1 80 ? -5.122 -9.114 15.383 1.00 93.31 80 LEU A O 1
ATOM 631 N N . TYR A 1 81 ? -6.991 -8.628 14.231 1.00 92.94 81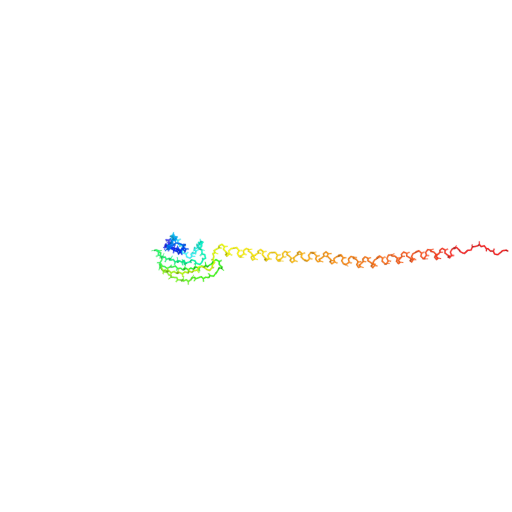 TYR A N 1
ATOM 632 C CA . TYR A 1 81 ? -7.921 -9.337 15.098 1.00 92.94 81 TYR A CA 1
ATOM 633 C C . TYR A 1 81 ? -9.054 -9.905 14.252 1.00 92.94 81 TYR A C 1
ATOM 635 O O . TYR A 1 81 ? -9.535 -9.244 13.331 1.00 92.94 81 TYR A O 1
ATOM 643 N N . LYS A 1 82 ? -9.449 -11.145 14.535 1.00 94.38 82 LYS A N 1
ATOM 644 C CA . LYS A 1 82 ? -10.535 -11.827 13.840 1.00 94.38 82 LYS A CA 1
ATOM 645 C C . LYS A 1 82 ? -11.147 -12.860 14.759 1.00 94.38 82 LYS A C 1
ATOM 647 O O . LYS A 1 82 ? -10.518 -13.875 15.046 1.00 94.38 82 LYS A O 1
ATOM 652 N N . ASP A 1 83 ? -12.387 -12.620 15.135 1.00 93.94 83 ASP A N 1
ATOM 653 C CA . ASP A 1 83 ? -13.161 -13.529 15.961 1.00 93.94 83 ASP A CA 1
ATOM 654 C C . ASP A 1 83 ? -14.596 -13.597 15.453 1.00 93.94 83 ASP A C 1
ATOM 656 O O . ASP A 1 83 ? -15.131 -12.649 14.877 1.00 93.94 83 ASP A O 1
ATOM 660 N N . VAL A 1 84 ? -15.204 -14.762 15.651 1.00 92.19 84 VAL A N 1
ATOM 661 C CA . VAL A 1 84 ? -16.565 -15.058 15.203 1.00 92.19 84 VAL A CA 1
ATOM 662 C C . VAL A 1 84 ? -17.486 -15.259 16.395 1.00 92.19 84 VAL A C 1
ATOM 664 O O . VAL A 1 84 ? -17.060 -15.771 17.436 1.00 92.19 84 VAL A O 1
ATOM 667 N N . LYS A 1 85 ? -18.760 -14.911 16.221 1.00 90.25 85 LYS A N 1
ATOM 668 C CA . LYS A 1 85 ? -19.839 -15.147 17.187 1.00 90.25 85 LYS A CA 1
ATOM 669 C C . LYS A 1 85 ? -19.538 -14.647 18.606 1.00 90.25 85 LYS A C 1
ATOM 671 O O . LYS A 1 85 ? -19.684 -15.379 19.590 1.00 90.25 85 LYS A O 1
ATOM 676 N N . LYS A 1 86 ? -19.097 -13.394 18.728 1.00 91.00 86 LYS A N 1
ATOM 677 C CA . LYS A 1 86 ? -18.802 -12.749 20.017 1.00 91.00 86 LYS A CA 1
ATOM 678 C C . LYS A 1 86 ? -19.891 -11.753 20.401 1.00 91.00 86 LYS A C 1
ATOM 680 O O . LYS A 1 86 ? -20.405 -11.037 19.551 1.00 91.00 86 LYS A O 1
ATOM 685 N N . GLN A 1 87 ? -20.212 -11.696 21.694 1.00 90.31 87 GLN A N 1
ATOM 686 C CA . GLN A 1 87 ? -21.162 -10.720 22.252 1.00 90.31 87 GLN A CA 1
ATOM 687 C C . GLN A 1 87 ? -20.461 -9.431 22.710 1.00 90.31 87 GLN A C 1
ATOM 689 O O . GLN A 1 87 ? -21.032 -8.346 22.644 1.00 90.31 87 GLN A O 1
ATOM 694 N N . TYR A 1 88 ? -19.231 -9.570 23.208 1.00 90.62 88 TYR A N 1
ATOM 695 C CA . TYR A 1 88 ? -18.372 -8.497 23.697 1.00 90.62 88 TYR A CA 1
ATOM 696 C C . TYR A 1 88 ? -16.913 -8.941 23.591 1.00 90.62 88 TYR A C 1
ATOM 698 O O . TYR A 1 88 ? -16.610 -10.098 23.907 1.00 90.62 88 TYR A O 1
ATOM 706 N N . ASP A 1 89 ? -16.025 -8.035 23.191 1.00 90.88 89 ASP A N 1
ATOM 707 C CA . ASP A 1 89 ? -14.581 -8.209 23.346 1.00 90.88 89 ASP A CA 1
ATOM 708 C C . ASP A 1 89 ? -13.855 -6.855 23.382 1.00 90.88 89 ASP A C 1
ATOM 710 O O . ASP A 1 89 ? -14.389 -5.829 22.949 1.00 90.88 89 ASP A O 1
ATOM 714 N N . SER A 1 90 ? -12.621 -6.869 23.889 1.00 91.00 90 SER A N 1
ATOM 715 C CA . SER A 1 90 ? -11.715 -5.723 23.904 1.00 91.00 90 SER A CA 1
ATOM 716 C C . SER A 1 90 ? -10.316 -6.145 23.462 1.00 91.00 90 SER A C 1
ATOM 718 O O . SER A 1 90 ? -9.684 -7.015 24.063 1.00 91.00 90 SER A O 1
ATOM 720 N N . PHE A 1 91 ? -9.813 -5.504 22.411 1.00 91.12 91 PHE A N 1
ATOM 721 C CA . PHE A 1 91 ? -8.519 -5.794 21.812 1.00 91.12 91 PHE A CA 1
ATOM 722 C C . PHE A 1 91 ? -7.653 -4.535 21.747 1.00 91.12 91 PHE A C 1
ATOM 724 O O . PHE A 1 91 ? -8.008 -3.554 21.097 1.00 91.12 91 PHE A O 1
ATOM 731 N N . THR A 1 92 ? -6.483 -4.566 22.386 1.00 91.12 92 THR A N 1
ATOM 732 C CA . THR A 1 92 ? -5.500 -3.475 22.332 1.00 91.12 92 THR A CA 1
ATOM 733 C C . THR A 1 92 ? -4.367 -3.821 21.380 1.00 91.12 92 THR A C 1
ATOM 735 O O . THR A 1 92 ? -3.752 -4.882 21.491 1.00 91.12 92 THR A O 1
ATOM 738 N N . TRP A 1 93 ? -4.033 -2.892 20.488 1.00 92.25 93 TRP A N 1
ATOM 739 C CA . TRP A 1 93 ? -2.893 -3.007 19.588 1.00 92.25 93 TRP A CA 1
ATOM 740 C C . TRP A 1 93 ? -2.084 -1.713 19.541 1.00 92.25 93 TRP A C 1
ATOM 742 O O . TRP A 1 93 ? -2.454 -0.680 20.093 1.00 92.25 93 TRP A O 1
ATOM 752 N N . THR A 1 94 ? -0.920 -1.784 18.905 1.00 90.44 94 THR A N 1
ATOM 753 C CA . THR A 1 94 ? -0.094 -0.614 18.597 1.00 90.44 94 THR A CA 1
ATOM 754 C C . THR A 1 94 ? 0.133 -0.595 17.088 1.00 90.44 94 THR A C 1
ATOM 756 O O . THR A 1 94 ? 0.739 -1.541 16.579 1.00 90.44 94 THR A O 1
ATOM 759 N N . PRO A 1 95 ? -0.356 0.416 16.349 1.00 89.38 95 PRO A N 1
ATOM 760 C CA . PRO A 1 95 ? -0.144 0.512 14.912 1.00 89.38 95 PRO A CA 1
ATOM 761 C C . PRO A 1 95 ? 1.339 0.690 14.579 1.00 89.38 95 PRO A C 1
ATOM 763 O O . PRO A 1 95 ? 2.010 1.564 15.136 1.00 89.38 95 PRO A O 1
ATOM 766 N N . ASP A 1 96 ? 1.838 -0.108 13.634 1.00 89.19 96 ASP A N 1
ATOM 767 C CA . ASP A 1 96 ? 3.197 0.036 13.094 1.00 89.19 96 ASP A CA 1
ATOM 768 C C . ASP A 1 96 ? 3.302 1.170 12.062 1.00 89.19 96 ASP A C 1
ATOM 770 O O . ASP A 1 96 ? 4.370 1.744 11.860 1.00 89.19 96 ASP A O 1
ATOM 774 N N . GLN A 1 97 ? 2.190 1.540 11.428 1.00 87.69 97 GLN A N 1
ATOM 775 C CA . GLN A 1 97 ? 2.128 2.594 10.420 1.00 87.69 97 GLN A CA 1
ATOM 776 C C . GLN A 1 97 ? 0.755 3.260 10.415 1.00 87.69 97 GLN A C 1
ATOM 778 O O . GLN A 1 97 ? -0.265 2.610 10.655 1.00 87.69 97 GLN A O 1
ATOM 783 N N . SER A 1 98 ? 0.736 4.554 10.116 1.00 88.25 98 SER A N 1
ATOM 784 C CA . SER A 1 98 ? -0.504 5.305 9.926 1.00 88.25 98 SER A CA 1
ATOM 785 C C . SER A 1 98 ? -1.138 5.006 8.559 1.00 88.25 98 SER A C 1
ATOM 787 O O . SER A 1 98 ? -0.476 4.574 7.604 1.00 88.25 98 SER A O 1
ATOM 789 N N . GLY A 1 99 ? -2.442 5.273 8.430 1.00 86.31 99 GLY A N 1
ATOM 790 C CA . GLY A 1 99 ? -3.152 5.125 7.151 1.00 86.31 99 GLY A CA 1
ATOM 791 C C . GLY A 1 99 ? -2.566 6.003 6.034 1.00 86.31 99 GLY A C 1
ATOM 792 O O . GLY A 1 99 ? -2.480 5.576 4.879 1.00 86.31 99 GLY A O 1
ATOM 793 N N . MET A 1 100 ? -2.088 7.202 6.383 1.00 87.56 100 MET A N 1
ATOM 794 C CA . MET A 1 100 ? -1.446 8.125 5.443 1.00 87.56 100 MET A CA 1
ATOM 795 C C . MET A 1 100 ? -0.083 7.610 4.965 1.00 87.56 100 MET A C 1
ATOM 797 O O . MET A 1 100 ? 0.181 7.646 3.764 1.00 87.56 100 MET A O 1
ATOM 801 N N . GLU A 1 101 ? 0.758 7.093 5.868 1.00 88.56 101 GLU A N 1
ATOM 802 C CA . GLU A 1 101 ? 2.049 6.493 5.497 1.00 88.56 101 GLU A CA 1
ATOM 803 C C . GLU A 1 101 ? 1.858 5.326 4.527 1.00 88.56 101 GLU A C 1
ATOM 805 O O . GLU A 1 101 ? 2.519 5.269 3.493 1.00 88.56 101 GLU A O 1
ATOM 810 N N . THR A 1 102 ? 0.899 4.443 4.813 1.00 90.81 102 THR A N 1
ATOM 811 C CA . THR A 1 102 ? 0.618 3.287 3.950 1.00 90.81 102 THR A CA 1
ATOM 812 C C . THR A 1 102 ? 0.176 3.725 2.553 1.00 90.81 102 THR A C 1
ATOM 814 O O . THR A 1 102 ? 0.670 3.220 1.548 1.00 90.81 102 THR A O 1
ATOM 817 N N . SER A 1 103 ? -0.708 4.723 2.474 1.00 91.06 103 SER A N 1
ATOM 818 C CA . SER A 1 103 ? -1.185 5.264 1.196 1.00 91.06 103 SER A CA 1
ATOM 819 C C . SER A 1 103 ? -0.054 5.904 0.385 1.00 91.06 103 SER A C 1
ATOM 821 O O . SER A 1 103 ? 0.028 5.708 -0.826 1.00 91.06 103 SER A O 1
ATOM 823 N N . ALA A 1 104 ? 0.846 6.640 1.043 1.00 92.06 104 ALA A N 1
ATOM 824 C CA . ALA A 1 104 ? 1.999 7.255 0.391 1.00 92.06 104 ALA A CA 1
ATOM 825 C C . ALA A 1 104 ? 2.979 6.208 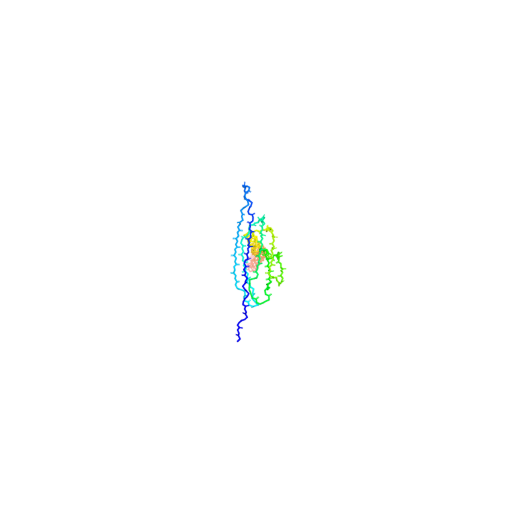-0.163 1.00 92.06 104 ALA A C 1
ATOM 827 O O . ALA A 1 104 ? 3.486 6.380 -1.273 1.00 92.06 104 ALA A O 1
ATOM 828 N N . VAL A 1 105 ? 3.218 5.120 0.578 1.00 91.50 105 VAL A N 1
ATOM 829 C CA . VAL A 1 105 ? 4.067 4.004 0.131 1.00 91.50 105 VAL A CA 1
ATOM 830 C C . VAL A 1 105 ? 3.460 3.315 -1.089 1.00 91.50 105 VAL A C 1
ATOM 832 O O . VAL A 1 105 ? 4.161 3.150 -2.085 1.00 91.50 105 VAL A O 1
ATOM 835 N N . ASN A 1 106 ? 2.160 3.010 -1.056 1.00 92.06 106 ASN A N 1
ATOM 836 C CA . ASN A 1 106 ? 1.466 2.378 -2.181 1.00 92.06 106 ASN A CA 1
ATOM 837 C C . ASN A 1 106 ? 1.553 3.242 -3.451 1.00 92.06 106 ASN A C 1
ATOM 839 O O . ASN A 1 106 ? 1.931 2.758 -4.514 1.00 92.06 106 ASN A O 1
ATOM 843 N N . ILE A 1 107 ? 1.295 4.551 -3.335 1.00 95.75 107 ILE A N 1
ATOM 844 C CA . ILE A 1 107 ? 1.403 5.484 -4.469 1.00 95.75 107 ILE A CA 1
ATOM 845 C C . ILE A 1 107 ? 2.840 5.550 -4.995 1.00 95.75 107 ILE A C 1
ATOM 847 O O . ILE A 1 107 ? 3.058 5.609 -6.205 1.00 95.75 107 ILE A O 1
ATOM 851 N N . HIS A 1 108 ? 3.833 5.573 -4.105 1.00 95.31 108 HIS A N 1
ATOM 852 C CA . HIS A 1 108 ? 5.234 5.610 -4.511 1.00 95.31 108 HIS A CA 1
ATOM 853 C C . HIS A 1 108 ? 5.631 4.354 -5.294 1.00 95.31 108 HIS A C 1
ATOM 855 O O . HIS A 1 108 ? 6.314 4.460 -6.314 1.00 95.31 108 HIS A O 1
ATOM 861 N N . GLU A 1 109 ? 5.191 3.184 -4.835 1.00 94.69 109 GLU A N 1
ATOM 862 C CA . GLU A 1 109 ? 5.420 1.910 -5.510 1.00 94.69 109 GLU A CA 1
ATOM 863 C C . GLU A 1 109 ? 4.750 1.874 -6.889 1.00 94.69 109 GLU A C 1
ATOM 865 O O . GLU A 1 109 ? 5.417 1.590 -7.887 1.00 94.69 109 GLU A O 1
ATOM 870 N N . ASP A 1 110 ? 3.481 2.270 -6.976 1.00 96.50 110 ASP A N 1
ATOM 871 C CA . ASP A 1 110 ? 2.741 2.318 -8.239 1.00 96.50 110 ASP A CA 1
ATOM 872 C C . ASP A 1 110 ? 3.377 3.286 -9.242 1.00 96.50 110 ASP A C 1
ATOM 874 O O . ASP A 1 110 ? 3.579 2.949 -10.412 1.00 96.50 110 ASP A O 1
ATOM 878 N N . LEU A 1 111 ? 3.765 4.484 -8.793 1.00 97.00 111 LEU A N 1
ATOM 879 C CA . LEU A 1 111 ? 4.455 5.455 -9.641 1.00 97.00 111 LEU A CA 1
ATOM 880 C C . LEU A 1 111 ? 5.811 4.937 -10.116 1.00 97.00 111 LEU A C 1
ATOM 882 O O . LEU A 1 111 ? 6.201 5.207 -11.252 1.00 97.00 111 LEU A O 1
ATOM 886 N N . ARG A 1 112 ? 6.530 4.191 -9.273 1.00 96.38 112 ARG A N 1
ATOM 887 C CA . ARG A 1 112 ? 7.806 3.573 -9.641 1.00 96.38 112 ARG A CA 1
ATOM 888 C C . ARG A 1 112 ? 7.611 2.497 -10.705 1.00 96.38 112 ARG A C 1
ATOM 890 O O . ARG A 1 112 ? 8.372 2.483 -11.669 1.00 96.38 112 ARG A O 1
ATOM 897 N N . ASN A 1 113 ? 6.590 1.656 -10.563 1.00 96.50 113 ASN A N 1
ATOM 898 C CA . ASN A 1 113 ? 6.253 0.625 -11.544 1.00 96.50 113 ASN A CA 1
ATOM 899 C C . ASN A 1 113 ? 5.871 1.252 -12.894 1.00 96.50 113 ASN A C 1
ATOM 901 O O . ASN A 1 113 ? 6.426 0.886 -13.927 1.00 96.50 113 ASN A O 1
ATOM 905 N N . ILE A 1 114 ? 5.017 2.284 -12.886 1.00 96.56 114 ILE A N 1
ATOM 906 C CA . ILE A 1 114 ? 4.656 3.030 -14.102 1.00 96.56 114 ILE A CA 1
ATOM 907 C C . ILE A 1 114 ? 5.894 3.679 -14.730 1.00 96.56 114 ILE A C 1
ATOM 909 O O . ILE A 1 114 ? 6.062 3.653 -15.949 1.00 96.56 114 ILE A O 1
ATOM 913 N N . LEU A 1 115 ? 6.763 4.287 -13.921 1.00 96.56 115 LEU A N 1
ATOM 914 C CA . LEU A 1 115 ? 7.971 4.930 -14.423 1.00 96.56 115 LEU A CA 1
ATOM 915 C C . LEU A 1 115 ? 8.918 3.921 -15.079 1.00 96.56 115 LEU A C 1
ATOM 917 O O . LEU A 1 115 ? 9.483 4.239 -16.126 1.00 96.56 115 LEU A O 1
ATOM 921 N N . ASP A 1 116 ? 9.086 2.735 -14.496 1.00 96.06 116 ASP A N 1
ATOM 922 C CA . ASP A 1 116 ? 9.912 1.665 -15.061 1.00 96.06 116 ASP A CA 1
ATOM 923 C C . ASP A 1 116 ? 9.363 1.201 -16.416 1.00 96.06 116 ASP A C 1
ATOM 925 O O . ASP A 1 116 ? 10.088 1.214 -17.415 1.00 96.06 116 ASP A O 1
ATOM 929 N N . ASP A 1 117 ? 8.053 0.957 -16.497 1.00 95.56 117 ASP A N 1
ATOM 930 C CA . ASP A 1 117 ? 7.376 0.585 -17.742 1.00 95.56 117 ASP A CA 1
ATOM 931 C C . ASP A 1 117 ? 7.549 1.653 -18.832 1.00 95.56 117 ASP A C 1
ATOM 933 O O . ASP A 1 117 ? 7.949 1.364 -19.968 1.00 95.56 117 ASP A O 1
ATOM 937 N N . GLN A 1 118 ? 7.301 2.923 -18.494 1.00 94.56 118 GLN A N 1
ATOM 938 C CA . GLN A 1 118 ? 7.491 4.038 -19.426 1.00 94.56 118 GLN A CA 1
ATOM 939 C C . GLN A 1 118 ? 8.956 4.165 -19.856 1.00 94.56 118 GLN A C 1
ATOM 941 O O . GLN A 1 118 ? 9.247 4.463 -21.017 1.00 94.56 118 GLN A O 1
ATOM 946 N N . THR A 1 119 ? 9.891 3.924 -18.940 1.00 94.50 119 THR A N 1
ATOM 947 C CA . THR A 1 119 ? 11.327 3.971 -19.222 1.00 94.50 119 THR A CA 1
ATOM 948 C C . THR A 1 119 ? 11.731 2.849 -20.169 1.00 94.50 119 THR A C 1
ATOM 950 O O . THR A 1 119 ? 12.445 3.107 -21.138 1.00 94.50 119 THR A O 1
ATOM 953 N N . HIS A 1 120 ? 11.220 1.635 -19.973 1.00 93.69 120 HIS A N 1
ATOM 954 C CA . HIS A 1 120 ? 11.445 0.514 -20.880 1.00 93.69 120 HIS A CA 1
ATOM 955 C C . HIS A 1 120 ? 10.965 0.834 -22.306 1.00 93.69 120 HIS A C 1
ATOM 957 O O . HIS A 1 120 ? 11.703 0.609 -23.272 1.00 93.69 120 HIS A O 1
ATOM 963 N N . HIS A 1 121 ? 9.778 1.433 -22.458 1.00 93.12 121 HIS A N 1
ATOM 964 C CA . HIS A 1 121 ? 9.289 1.880 -23.767 1.00 93.12 121 HIS A CA 1
ATOM 965 C C . HIS A 1 121 ? 10.178 2.966 -24.385 1.00 93.12 121 HIS A C 1
ATOM 967 O O . HIS A 1 121 ? 10.609 2.830 -25.533 1.00 93.12 121 HIS A O 1
ATOM 973 N N . ARG A 1 122 ? 10.536 3.998 -23.610 1.00 93.31 122 ARG A N 1
ATOM 974 C CA . ARG A 1 122 ? 11.421 5.084 -24.065 1.00 93.31 122 ARG A CA 1
ATOM 975 C C . ARG A 1 122 ? 12.793 4.575 -24.503 1.00 93.31 122 ARG A C 1
ATOM 977 O O . ARG A 1 122 ? 13.319 5.037 -25.515 1.00 93.31 122 ARG A O 1
ATOM 984 N N . LEU A 1 123 ? 13.368 3.612 -23.781 1.00 92.25 123 LEU A N 1
ATOM 985 C CA . LEU A 1 123 ? 14.650 3.001 -24.134 1.00 92.25 123 LEU A CA 1
ATOM 986 C C . LEU A 1 123 ? 14.569 2.258 -25.471 1.00 92.25 123 LEU A C 1
ATOM 988 O O . LEU A 1 123 ? 15.466 2.413 -26.299 1.00 92.25 123 LEU A O 1
ATOM 992 N N . ARG A 1 124 ? 13.492 1.503 -25.724 1.00 90.94 124 ARG A N 1
ATOM 993 C CA . ARG A 1 124 ? 13.306 0.784 -26.998 1.00 90.94 124 ARG A CA 1
ATOM 994 C C . ARG A 1 124 ? 13.119 1.733 -28.177 1.00 90.94 124 ARG A C 1
ATOM 996 O O . ARG A 1 124 ? 13.676 1.484 -29.243 1.00 90.94 124 ARG A O 1
ATOM 1003 N N . GLU A 1 125 ? 12.396 2.834 -27.993 1.00 93.31 125 GLU A N 1
ATOM 1004 C CA . GLU A 1 125 ? 12.263 3.872 -29.021 1.00 93.31 125 GLU A CA 1
ATOM 1005 C C . GLU A 1 125 ? 13.603 4.559 -29.319 1.00 93.31 125 GLU A C 1
ATOM 1007 O O . GLU A 1 125 ? 13.964 4.735 -30.485 1.00 93.31 125 GLU A O 1
ATOM 1012 N N . ALA A 1 126 ? 14.371 4.903 -28.277 1.00 90.12 126 ALA A N 1
ATOM 1013 C CA . ALA A 1 126 ? 15.694 5.504 -28.424 1.00 90.12 126 ALA A CA 1
ATOM 1014 C C . ALA A 1 126 ? 16.675 4.554 -29.131 1.00 90.12 126 ALA A C 1
ATOM 1016 O O . ALA A 1 126 ? 17.362 4.957 -30.069 1.00 90.12 126 ALA A O 1
ATOM 1017 N N . GLN A 1 127 ? 16.690 3.274 -28.749 1.00 91.81 127 GLN A N 1
ATOM 1018 C CA . GLN A 1 127 ? 17.488 2.244 -29.417 1.00 91.81 127 GLN A CA 1
ATOM 1019 C C . GLN A 1 127 ? 17.059 2.033 -30.871 1.00 91.81 127 GLN A C 1
ATOM 1021 O O . GLN A 1 127 ? 17.916 1.875 -31.738 1.00 91.81 127 GLN A O 1
ATOM 1026 N N . GLY A 1 128 ? 15.754 2.076 -31.158 1.00 90.88 128 GLY A N 1
ATOM 1027 C CA . GLY A 1 128 ? 15.228 1.981 -32.519 1.00 90.88 128 GLY A CA 1
ATOM 1028 C C . GLY A 1 128 ? 15.758 3.090 -33.431 1.00 90.88 128 GLY A C 1
ATOM 1029 O O . GLY A 1 128 ? 16.159 2.809 -34.560 1.00 90.88 128 GLY A O 1
ATOM 1030 N N . ARG A 1 129 ? 15.845 4.329 -32.925 1.00 90.50 129 ARG A N 1
ATOM 1031 C CA . ARG A 1 129 ? 16.434 5.461 -33.664 1.00 90.50 129 ARG A CA 1
ATOM 1032 C C . ARG A 1 129 ? 17.924 5.255 -33.935 1.00 90.50 129 ARG A C 1
ATOM 1034 O O . ARG A 1 129 ? 18.348 5.359 -35.081 1.00 90.50 129 ARG A O 1
ATOM 1041 N N . VAL A 1 130 ? 18.692 4.874 -32.915 1.00 90.00 130 VAL A N 1
ATOM 1042 C CA . VAL A 1 130 ? 20.142 4.643 -33.047 1.00 90.00 130 VAL A CA 1
ATOM 1043 C C . VAL A 1 130 ? 20.441 3.477 -33.994 1.00 90.00 130 VAL A C 1
ATOM 1045 O O . VAL A 1 130 ? 21.380 3.529 -34.787 1.00 90.00 130 VAL A O 1
ATOM 1048 N N . PHE A 1 131 ? 19.644 2.409 -33.954 1.00 91.50 131 PHE A N 1
ATOM 1049 C CA . PHE A 1 131 ? 19.793 1.293 -34.884 1.00 91.50 131 PHE A CA 1
ATOM 1050 C C . PHE A 1 131 ? 19.518 1.723 -36.330 1.00 91.50 131 PHE A C 1
ATOM 1052 O O . PHE A 1 131 ? 20.285 1.365 -37.222 1.00 91.50 131 PHE A O 1
ATOM 1059 N N . ALA A 1 132 ? 18.475 2.526 -36.561 1.00 90.44 132 ALA A N 1
ATOM 1060 C CA . ALA A 1 132 ? 18.153 3.044 -37.887 1.00 90.44 132 ALA A CA 1
ATOM 1061 C C . ALA A 1 132 ? 19.287 3.907 -38.471 1.00 90.44 132 ALA A C 1
ATOM 1063 O O . ALA A 1 132 ? 19.630 3.729 -39.638 1.00 90.44 132 ALA A O 1
ATOM 1064 N N . GLU A 1 133 ? 19.915 4.770 -37.666 1.00 90.56 133 GLU A N 1
ATOM 1065 C CA . GLU A 1 133 ? 21.083 5.566 -38.081 1.00 90.56 133 GLU A CA 1
ATOM 1066 C C . GLU A 1 133 ? 22.266 4.667 -38.480 1.00 90.56 133 GLU A C 1
ATOM 1068 O O . GLU A 1 133 ? 22.786 4.774 -39.592 1.00 90.56 133 GLU A O 1
ATOM 1073 N N . ASN A 1 134 ? 22.616 3.691 -37.633 1.00 89.69 134 ASN A N 1
ATOM 1074 C CA . ASN A 1 134 ? 23.714 2.756 -37.904 1.00 89.69 134 ASN A CA 1
ATOM 1075 C C . ASN A 1 134 ? 23.478 1.887 -39.156 1.00 89.69 134 ASN A C 1
ATOM 1077 O O . ASN A 1 134 ? 24.427 1.529 -39.864 1.00 89.69 134 ASN A O 1
ATOM 1081 N N . LEU A 1 135 ? 22.224 1.513 -39.433 1.00 90.69 135 LEU A N 1
ATOM 1082 C CA . LEU A 1 135 ? 21.866 0.773 -40.646 1.00 90.69 135 LEU A CA 1
ATOM 1083 C C . LEU A 1 135 ? 21.940 1.654 -41.887 1.00 90.69 135 LEU A C 1
ATOM 1085 O O . LEU A 1 135 ? 22.461 1.211 -42.916 1.00 90.69 135 LEU A O 1
ATOM 1089 N N . ASN A 1 136 ? 21.423 2.878 -41.781 1.00 90.75 136 ASN A N 1
ATOM 1090 C CA . ASN A 1 136 ? 21.397 3.833 -42.876 1.00 90.75 136 ASN A CA 1
ATOM 1091 C C . ASN A 1 136 ? 22.812 4.106 -43.394 1.00 90.75 136 ASN A C 1
ATOM 1093 O O . ASN A 1 136 ? 23.037 3.990 -44.595 1.00 90.75 136 ASN A O 1
ATOM 1097 N N . ASP A 1 137 ? 23.781 4.339 -42.507 1.00 91.00 137 ASP A N 1
ATOM 1098 C CA . ASP A 1 137 ? 25.167 4.609 -42.905 1.00 91.00 137 ASP A CA 1
ATOM 1099 C C . ASP A 1 137 ? 25.784 3.443 -43.683 1.00 91.00 137 ASP A C 1
ATOM 1101 O O . ASP A 1 137 ? 26.318 3.616 -44.781 1.00 91.00 137 ASP A O 1
ATOM 1105 N N . ARG A 1 138 ? 25.666 2.216 -43.165 1.00 92.00 138 ARG A N 1
ATOM 1106 C CA . ARG A 1 138 ? 26.260 1.037 -43.810 1.00 92.00 138 ARG A CA 1
ATOM 1107 C C . ARG A 1 138 ? 25.682 0.797 -45.206 1.00 92.00 138 ARG A C 1
ATOM 1109 O O . ARG A 1 138 ? 26.439 0.549 -46.146 1.00 92.00 138 ARG A O 1
ATOM 1116 N N . VAL A 1 139 ? 24.357 0.838 -45.344 1.00 92.31 139 VAL A N 1
ATOM 1117 C CA . VAL A 1 139 ? 23.676 0.588 -46.628 1.00 92.31 139 VAL A CA 1
ATOM 1118 C C . VAL A 1 139 ? 23.923 1.734 -47.609 1.00 92.31 139 VAL A C 1
ATOM 1120 O O . VAL A 1 139 ? 24.109 1.486 -48.805 1.00 92.31 139 VAL A O 1
ATOM 1123 N N . PHE A 1 140 ? 24.000 2.969 -47.112 1.00 93.75 140 PHE A N 1
ATOM 1124 C CA . PHE A 1 140 ? 24.343 4.140 -47.906 1.00 93.75 140 PHE A CA 1
ATOM 1125 C C . PHE A 1 140 ? 25.732 4.003 -48.538 1.00 93.75 140 PHE A C 1
ATOM 1127 O O . PHE A 1 140 ? 25.857 4.163 -49.751 1.00 93.75 140 PHE A O 1
ATOM 1134 N N . TYR A 1 141 ? 26.757 3.609 -47.771 1.00 90.94 141 TYR A N 1
ATOM 1135 C CA . TYR A 1 141 ? 28.110 3.427 -48.310 1.00 90.94 141 TYR A CA 1
ATOM 1136 C C . TYR A 1 141 ? 28.197 2.317 -49.368 1.00 90.94 141 TYR A C 1
ATOM 1138 O O . TYR A 1 141 ? 28.820 2.521 -50.413 1.00 90.94 141 TYR A O 1
ATOM 1146 N N . TRP A 1 142 ? 27.535 1.173 -49.153 1.00 94.94 142 TRP A N 1
ATOM 1147 C CA . TRP A 1 142 ? 27.471 0.107 -50.163 1.00 94.94 142 TRP A CA 1
ATOM 1148 C C . TRP A 1 142 ? 26.784 0.573 -51.455 1.00 94.94 142 TRP A C 1
ATOM 1150 O O . TRP A 1 142 ? 27.269 0.303 -52.556 1.00 94.94 142 TRP A O 1
ATOM 1160 N N . SER A 1 143 ? 25.689 1.323 -51.329 1.00 93.12 143 SER A N 1
ATOM 1161 C CA . SER A 1 143 ? 24.907 1.816 -52.470 1.00 93.12 143 SER A CA 1
ATOM 1162 C C . SER A 1 143 ? 25.626 2.932 -53.239 1.00 93.12 143 SER A C 1
ATOM 1164 O O . SER A 1 143 ? 25.591 2.967 -54.474 1.00 93.12 143 SER A O 1
ATOM 1166 N N . LEU A 1 144 ? 26.325 3.822 -52.528 1.00 95.88 144 LEU A N 1
ATOM 1167 C CA . LEU A 1 144 ? 27.129 4.893 -53.116 1.00 95.88 144 LEU A CA 1
ATOM 1168 C C . LEU A 1 144 ? 28.303 4.321 -53.920 1.00 95.88 144 LEU A C 1
ATOM 1170 O O . LEU A 1 144 ? 28.538 4.747 -55.051 1.00 95.88 144 LEU A O 1
ATOM 1174 N N . GLY A 1 145 ? 28.989 3.309 -53.377 1.00 96.56 145 GLY A N 1
ATOM 1175 C CA . GLY A 1 145 ? 30.069 2.613 -54.079 1.00 96.56 145 GLY A CA 1
ATOM 1176 C C . GLY A 1 145 ? 29.598 1.970 -55.385 1.00 96.56 145 GLY A C 1
ATOM 1177 O O . GLY A 1 145 ? 30.189 2.200 -56.440 1.00 96.56 145 GLY A O 1
ATOM 1178 N N . GLN A 1 146 ? 28.484 1.234 -55.343 1.00 95.81 146 GLN A N 1
ATOM 1179 C CA . GLN A 1 146 ? 27.906 0.598 -56.531 1.00 95.81 146 GLN A CA 1
ATOM 1180 C C . GLN A 1 146 ? 27.509 1.621 -57.609 1.00 95.81 146 GLN A C 1
ATOM 1182 O O . GLN A 1 146 ? 27.767 1.411 -58.796 1.00 95.81 146 GLN A O 1
ATOM 1187 N N . SER A 1 147 ? 26.924 2.750 -57.200 1.00 96.69 147 SER A N 1
ATOM 1188 C CA . SER A 1 147 ? 26.516 3.824 -58.116 1.00 96.69 147 SER A CA 1
ATOM 1189 C C . SER A 1 147 ? 27.712 4.431 -58.857 1.00 96.69 147 SER A C 1
ATOM 1191 O O . SER A 1 147 ? 27.648 4.648 -60.069 1.00 96.69 147 SER A O 1
ATOM 1193 N N . LEU A 1 148 ? 28.831 4.648 -58.156 1.00 97.00 148 LEU A N 1
ATOM 1194 C CA . LEU A 1 148 ? 30.068 5.141 -58.764 1.00 97.00 148 LEU A CA 1
ATOM 1195 C C . LEU A 1 148 ? 30.659 4.129 -59.753 1.00 97.00 148 LEU A C 1
ATOM 1197 O O . LEU A 1 148 ? 31.047 4.516 -60.853 1.00 97.00 148 LEU A O 1
ATOM 1201 N N . ILE A 1 149 ? 30.682 2.836 -59.408 1.00 96.88 149 ILE A N 1
ATOM 1202 C CA . ILE A 1 149 ? 31.199 1.775 -60.290 1.00 96.88 149 ILE A CA 1
ATOM 1203 C C . ILE A 1 149 ? 30.427 1.735 -61.617 1.00 96.88 149 ILE A C 1
ATOM 1205 O O . ILE A 1 149 ? 31.044 1.702 -62.683 1.00 96.88 149 ILE A O 1
ATOM 1209 N N . ILE A 1 150 ? 29.091 1.791 -61.576 1.00 96.12 150 ILE A N 1
ATOM 1210 C CA . ILE A 1 150 ? 28.250 1.799 -62.785 1.00 96.12 150 ILE A CA 1
ATOM 1211 C C . ILE A 1 150 ? 28.550 3.027 -63.652 1.00 96.12 150 ILE A C 1
ATOM 1213 O O . ILE A 1 150 ? 28.687 2.905 -64.871 1.00 96.12 150 ILE A O 1
ATOM 1217 N N . LEU A 1 151 ? 28.703 4.200 -63.031 1.00 96.25 151 LEU A N 1
ATOM 1218 C CA . LEU A 1 151 ? 29.040 5.435 -63.735 1.00 96.25 151 LEU A CA 1
ATOM 1219 C C . LEU A 1 151 ? 30.404 5.335 -64.439 1.00 96.25 151 LEU A C 1
ATOM 1221 O O . LEU A 1 151 ? 30.516 5.707 -65.609 1.00 96.25 151 LEU A O 1
ATOM 1225 N N . PHE A 1 152 ? 31.421 4.770 -63.780 1.00 96.19 152 PHE A N 1
ATOM 1226 C CA . PHE A 1 152 ? 32.736 4.546 -64.389 1.00 96.19 152 PHE A CA 1
ATOM 1227 C C . PHE A 1 152 ? 32.681 3.575 -65.572 1.00 96.19 152 PHE A C 1
ATOM 1229 O O . PHE A 1 152 ? 33.250 3.867 -66.627 1.00 96.19 152 PHE A O 1
ATOM 1236 N N . VAL A 1 153 ? 31.974 2.450 -65.429 1.00 95.25 153 VAL A N 1
ATOM 1237 C CA . VAL A 1 153 ? 31.801 1.476 -66.520 1.00 95.25 153 VAL A CA 1
ATOM 1238 C C . VAL A 1 153 ? 31.073 2.115 -67.706 1.00 95.25 153 VAL A C 1
ATOM 1240 O O . VAL A 1 153 ? 31.504 1.933 -68.844 1.00 95.25 153 VAL A O 1
ATOM 1243 N N . GLY A 1 154 ? 30.036 2.921 -67.460 1.00 94.62 154 GLY A N 1
ATOM 1244 C CA . GLY A 1 154 ? 29.300 3.629 -68.510 1.00 94.62 154 GLY A CA 1
ATOM 1245 C C . GLY A 1 154 ? 30.164 4.627 -69.290 1.00 94.62 154 GLY A C 1
ATOM 1246 O O . GLY A 1 154 ? 30.154 4.625 -70.521 1.00 94.62 154 GLY A O 1
ATOM 1247 N N . ILE A 1 155 ? 30.974 5.440 -68.601 1.00 93.81 155 ILE A N 1
ATOM 1248 C CA . ILE A 1 155 ? 31.909 6.370 -69.264 1.00 93.81 155 ILE A CA 1
ATOM 1249 C C . ILE A 1 155 ? 32.954 5.593 -70.070 1.00 93.81 155 ILE A C 1
ATOM 1251 O O . ILE A 1 155 ? 33.218 5.930 -71.227 1.00 93.81 155 ILE A O 1
ATOM 1255 N N . GLY A 1 156 ? 33.517 4.530 -69.487 1.00 91.94 156 GLY A N 1
ATOM 1256 C CA . GLY A 1 156 ? 34.478 3.660 -70.161 1.00 91.94 156 GLY A CA 1
ATOM 1257 C C . GLY A 1 156 ? 33.913 3.074 -71.454 1.00 91.94 156 GLY A C 1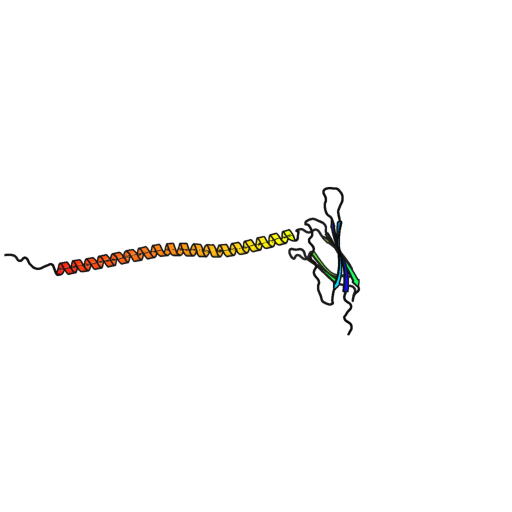
ATOM 1258 O O . GLY A 1 156 ? 34.553 3.166 -72.500 1.00 91.94 156 GLY A O 1
ATOM 1259 N N . GLN A 1 157 ? 32.681 2.557 -71.416 1.00 89.19 157 GLN A N 1
ATOM 1260 C CA . GLN A 1 157 ? 31.985 2.047 -72.600 1.00 89.19 157 GLN A CA 1
ATOM 1261 C C . GLN A 1 157 ? 31.855 3.109 -73.700 1.00 89.19 157 GLN A C 1
ATOM 1263 O O . GLN A 1 157 ? 32.142 2.820 -74.861 1.00 89.19 157 GLN A O 1
ATOM 1268 N N . VAL A 1 158 ? 31.490 4.348 -73.357 1.00 89.12 158 VAL A N 1
ATOM 1269 C CA . VAL A 1 158 ? 31.341 5.439 -74.337 1.00 89.12 158 VAL A CA 1
ATOM 1270 C C . VAL A 1 158 ? 32.686 5.856 -74.939 1.00 89.12 158 VAL A C 1
ATOM 1272 O O . VAL A 1 158 ? 32.765 6.093 -76.146 1.00 89.12 158 VAL A O 1
ATOM 1275 N N . LEU A 1 159 ? 33.751 5.926 -74.137 1.00 85.19 159 LEU A N 1
ATOM 1276 C CA . LEU A 1 159 ? 35.091 6.273 -74.620 1.00 85.19 159 LEU A CA 1
ATOM 1277 C C . LEU A 1 159 ? 35.684 5.180 -75.514 1.00 85.19 159 LEU A C 1
ATOM 1279 O O . LEU A 1 159 ? 36.260 5.496 -76.553 1.00 85.19 159 LEU A O 1
ATOM 1283 N N . VAL A 1 160 ? 35.505 3.905 -75.159 1.00 85.88 160 VAL A N 1
ATOM 1284 C CA . VAL A 1 160 ? 35.943 2.772 -75.989 1.00 85.88 160 VAL A CA 1
ATOM 1285 C C . VAL A 1 160 ? 35.172 2.740 -77.306 1.00 85.88 160 VAL A C 1
ATOM 1287 O O . VAL A 1 160 ? 35.782 2.620 -78.367 1.00 85.88 160 VAL A O 1
ATOM 1290 N N . LEU A 1 161 ? 33.850 2.919 -77.267 1.00 81.31 161 LEU A N 1
ATOM 1291 C CA . LEU A 1 161 ? 33.040 2.987 -78.480 1.00 81.31 161 LEU A CA 1
ATOM 1292 C C . LEU A 1 161 ? 33.477 4.165 -79.370 1.00 81.31 161 LEU A C 1
ATOM 1294 O O . LEU A 1 161 ? 33.642 4.001 -80.576 1.00 81.31 161 LEU A O 1
ATOM 1298 N N . ARG A 1 162 ? 33.743 5.341 -78.781 1.00 74.19 162 ARG A N 1
ATOM 1299 C CA . ARG A 1 162 ? 34.286 6.497 -79.513 1.00 74.19 162 ARG A CA 1
ATOM 1300 C C . ARG A 1 162 ? 35.679 6.237 -80.080 1.00 74.19 162 ARG A C 1
ATOM 1302 O O . ARG A 1 162 ? 35.934 6.685 -81.190 1.00 74.19 162 ARG A O 1
ATOM 1309 N N . SER A 1 163 ? 36.543 5.510 -79.379 1.00 74.38 163 SER A N 1
ATOM 1310 C CA . SER A 1 163 ? 37.864 5.098 -79.875 1.00 74.38 163 SER A CA 1
ATOM 1311 C C . SER A 1 163 ? 37.749 4.236 -81.139 1.00 74.38 163 SER A C 1
ATOM 1313 O O . SER A 1 163 ? 38.422 4.507 -82.128 1.00 74.38 163 SER A O 1
ATOM 1315 N N . PHE A 1 164 ? 36.799 3.293 -81.173 1.00 69.88 164 PHE A N 1
ATOM 1316 C CA . PHE A 1 164 ? 36.534 2.468 -82.360 1.00 69.88 164 PHE A CA 1
ATOM 1317 C C . PHE A 1 164 ? 35.994 3.252 -83.567 1.00 69.88 164 PHE A C 1
ATOM 1319 O O . PHE A 1 164 ? 36.258 2.871 -84.706 1.00 69.88 164 PHE A O 1
ATOM 1326 N N . PHE A 1 165 ? 35.257 4.344 -83.342 1.00 64.94 165 PHE A N 1
ATOM 1327 C CA . PHE A 1 165 ? 34.753 5.211 -84.417 1.00 64.94 165 PHE A CA 1
ATOM 1328 C C . PHE A 1 165 ? 35.682 6.393 -84.753 1.00 64.94 165 PHE A C 1
ATOM 1330 O O . PHE A 1 165 ? 35.493 7.034 -85.784 1.00 64.94 165 PHE A O 1
ATOM 1337 N N . THR A 1 166 ? 36.701 6.660 -83.928 1.00 59.66 166 THR A N 1
ATOM 1338 C CA . THR A 1 166 ? 37.723 7.709 -84.127 1.00 59.66 166 THR A CA 1
ATOM 1339 C C . THR A 1 166 ? 39.039 7.103 -84.618 1.00 59.66 166 THR A C 1
ATOM 1341 O O . THR A 1 166 ? 40.121 7.560 -84.273 1.00 59.66 166 THR A O 1
ATOM 1344 N N . ASP A 1 167 ? 38.970 6.073 -85.454 1.00 58.59 167 ASP A N 1
ATOM 1345 C CA . ASP A 1 167 ? 40.096 5.706 -86.302 1.00 58.59 167 ASP A CA 1
ATOM 1346 C C . ASP A 1 167 ? 39.597 5.471 -87.727 1.00 58.59 167 ASP A C 1
ATOM 1348 O O . ASP A 1 167 ? 38.975 4.452 -88.034 1.00 58.59 167 ASP A O 1
ATOM 1352 N N . LYS A 1 168 ? 39.800 6.498 -88.566 1.00 58.66 168 LYS A N 1
ATOM 1353 C CA . LYS A 1 168 ? 40.162 6.434 -89.994 1.00 58.66 168 LYS A CA 1
ATOM 1354 C C . LYS A 1 168 ? 40.027 7.814 -90.644 1.00 58.66 168 LYS A C 1
ATOM 1356 O O . LYS A 1 168 ? 38.949 8.184 -91.106 1.00 58.66 168 LYS A O 1
ATOM 1361 N N . ARG A 1 169 ? 41.164 8.513 -90.770 1.00 57.91 169 ARG A N 1
ATOM 1362 C CA . ARG A 1 169 ? 41.764 9.013 -92.033 1.00 57.91 169 ARG A CA 1
ATOM 1363 C C . ARG A 1 169 ? 42.737 10.171 -91.766 1.00 57.91 169 ARG A C 1
ATOM 1365 O O . ARG A 1 169 ? 42.352 11.331 -91.794 1.00 57.91 169 ARG A O 1
ATOM 1372 N N . THR A 1 170 ? 44.021 9.842 -91.724 1.00 52.09 170 THR A N 1
ATOM 1373 C CA . THR A 1 170 ? 45.027 10.584 -92.496 1.00 52.09 170 THR A CA 1
ATOM 1374 C C . THR A 1 170 ? 45.979 9.550 -93.067 1.00 52.09 170 THR A C 1
ATOM 1376 O O . THR A 1 170 ? 46.888 9.048 -92.410 1.00 52.09 170 THR A O 1
ATOM 1379 N N . GLY A 1 171 ? 45.637 9.127 -94.286 1.00 54.03 171 GLY A N 1
ATOM 1380 C CA . GLY A 1 171 ? 46.450 8.233 -95.085 1.00 54.03 171 GLY A CA 1
ATOM 1381 C C . GLY A 1 171 ? 47.807 8.859 -95.374 1.00 54.03 171 GLY A C 1
ATOM 1382 O O . GLY A 1 171 ? 47.931 10.073 -95.524 1.00 54.03 171 GLY A O 1
ATOM 1383 N N . LYS A 1 172 ? 48.807 7.986 -95.458 1.00 50.84 172 LYS A N 1
ATOM 1384 C CA . LYS A 1 172 ? 50.085 8.281 -96.096 1.00 50.84 172 LYS A CA 1
ATOM 1385 C C . LYS A 1 172 ? 49.832 8.783 -97.522 1.00 50.84 172 LYS A C 1
ATOM 1387 O O . LYS A 1 172 ? 49.144 8.100 -98.282 1.00 50.84 172 LYS A O 1
ATOM 1392 N N . ALA A 1 173 ? 50.430 9.915 -97.863 1.00 47.34 173 ALA A N 1
ATOM 1393 C CA . ALA A 1 173 ? 50.961 10.187 -99.191 1.00 47.34 173 ALA A CA 1
ATOM 1394 C C . ALA A 1 173 ? 52.413 10.623 -98.988 1.00 47.34 173 ALA A C 1
ATOM 1396 O O . ALA A 1 173 ? 52.627 11.470 -98.090 1.00 47.34 173 ALA A O 1
#